Protein AF-A0AAD5GM82-F1 (afdb_monomer_lite)

Radius of gyration: 15.35 Å; chains: 1; bounding box: 34×38×32 Å

Structure (mmCIF, N/CA/C/O backbone):
data_AF-A0AAD5GM82-F1
#
_entry.id   AF-A0AAD5GM82-F1
#
loop_
_atom_site.group_PDB
_atom_site.id
_atom_site.type_symbol
_atom_site.label_atom_id
_atom_site.label_alt_id
_atom_site.label_comp_id
_atom_site.label_asym_id
_atom_site.label_entity_id
_atom_site.label_seq_id
_atom_site.pdbx_PDB_ins_code
_atom_site.Cartn_x
_atom_site.Cartn_y
_atom_site.Cartn_z
_atom_site.occupancy
_atom_site.B_iso_or_equiv
_atom_site.auth_seq_id
_atom_site.auth_comp_id
_atom_site.auth_asym_id
_atom_site.auth_atom_id
_atom_site.pdbx_PDB_model_num
ATOM 1 N N . MET A 1 1 ? 8.016 5.521 -7.523 1.00 36.12 1 MET A N 1
ATOM 2 C CA . MET A 1 1 ? 8.454 4.624 -6.425 1.00 36.12 1 MET A CA 1
ATOM 3 C C . MET A 1 1 ? 7.971 5.238 -5.125 1.00 36.12 1 MET A C 1
ATOM 5 O O . MET A 1 1 ? 8.110 6.443 -4.985 1.00 36.12 1 MET A O 1
ATOM 9 N N . LEU A 1 2 ? 7.331 4.445 -4.261 1.00 34.16 2 LEU A N 1
ATOM 10 C CA . LEU A 1 2 ? 6.468 4.899 -3.160 1.00 34.16 2 LEU A CA 1
ATOM 11 C C . LEU A 1 2 ? 7.257 5.599 -2.038 1.00 34.16 2 LEU A C 1
ATOM 13 O O . LEU A 1 2 ? 7.536 5.013 -0.996 1.00 34.16 2 LEU A O 1
ATOM 17 N N . GLN A 1 3 ? 7.618 6.859 -2.259 1.00 31.59 3 GLN A N 1
ATOM 18 C CA . GLN A 1 3 ? 7.846 7.826 -1.196 1.00 31.59 3 GLN A CA 1
ATOM 19 C C . GLN A 1 3 ? 6.570 8.661 -1.104 1.00 31.59 3 GLN A C 1
ATOM 21 O O . GLN A 1 3 ? 6.321 9.522 -1.939 1.00 31.59 3 GLN A O 1
ATOM 26 N N . PHE A 1 4 ? 5.729 8.359 -0.119 1.00 32.75 4 PHE A N 1
ATOM 27 C CA . PHE A 1 4 ? 4.564 9.176 0.196 1.00 32.75 4 PHE A CA 1
ATOM 28 C C . PHE A 1 4 ? 5.024 10.325 1.091 1.00 32.75 4 PHE A C 1
ATOM 30 O O . PHE A 1 4 ? 5.093 10.172 2.310 1.00 32.75 4 PHE A O 1
ATOM 37 N N . HIS A 1 5 ? 5.404 11.451 0.488 1.00 28.58 5 HIS A N 1
ATOM 38 C CA . HIS A 1 5 ? 5.502 12.706 1.226 1.00 28.58 5 HIS A CA 1
ATOM 39 C C . HIS A 1 5 ? 4.075 13.232 1.439 1.00 28.58 5 HIS A C 1
ATOM 41 O O . HIS A 1 5 ? 3.342 13.478 0.491 1.00 28.58 5 HIS A O 1
ATOM 47 N N . GLU A 1 6 ? 3.680 13.306 2.709 1.00 30.52 6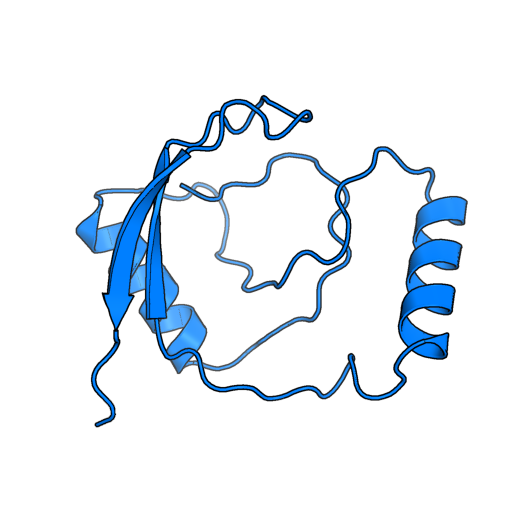 GLU A N 1
ATOM 48 C CA . GLU A 1 6 ? 2.511 14.036 3.219 1.00 30.52 6 GLU A CA 1
ATOM 49 C C . GLU A 1 6 ? 1.139 13.706 2.610 1.00 30.52 6 GLU A C 1
ATOM 51 O O . GLU A 1 6 ? 0.359 14.576 2.229 1.00 30.52 6 GLU A O 1
ATOM 56 N N . ILE A 1 7 ? 0.779 12.424 2.660 1.00 34.59 7 ILE A N 1
ATOM 57 C CA . ILE A 1 7 ? -0.625 12.025 2.789 1.00 34.59 7 ILE A CA 1
ATOM 58 C C . ILE A 1 7 ? -0.757 11.319 4.134 1.00 34.59 7 ILE A C 1
ATOM 60 O O . ILE A 1 7 ? 0.053 10.445 4.461 1.00 34.59 7 ILE A O 1
ATOM 64 N N . TYR A 1 8 ? -1.727 11.723 4.953 1.00 38.41 8 TYR A N 1
ATOM 65 C CA . TYR A 1 8 ? -1.922 11.148 6.281 1.00 38.41 8 TYR A CA 1
ATOM 66 C C . TYR A 1 8 ? -2.386 9.695 6.154 1.00 38.41 8 TYR A C 1
ATOM 68 O O . TYR A 1 8 ? -3.556 9.398 5.939 1.00 38.41 8 TYR A O 1
ATOM 76 N N . ASN A 1 9 ? -1.414 8.791 6.230 1.00 41.81 9 ASN A N 1
ATOM 77 C CA . ASN A 1 9 ? -1.582 7.368 6.005 1.00 41.81 9 ASN A CA 1
ATOM 78 C C . ASN A 1 9 ? -2.140 6.688 7.255 1.00 41.81 9 ASN A C 1
ATOM 80 O O . ASN A 1 9 ? -1.473 6.621 8.288 1.00 41.81 9 ASN A O 1
ATOM 84 N N . PHE A 1 10 ? -3.334 6.107 7.138 1.00 43.16 10 PHE A N 1
ATOM 85 C CA . PHE A 1 10 ? -3.782 5.089 8.081 1.00 43.16 10 PHE A CA 1
ATOM 86 C C . PHE A 1 10 ? -3.079 3.769 7.728 1.00 43.16 10 PHE A C 1
ATOM 88 O O . PHE A 1 10 ? -3.306 3.225 6.647 1.00 43.16 10 PHE A O 1
ATOM 95 N N . SER A 1 11 ? -2.167 3.316 8.593 1.00 50.06 11 SER A N 1
ATOM 96 C CA . SER A 1 11 ? -1.200 2.250 8.308 1.00 50.06 11 SER A CA 1
ATOM 97 C C . SER A 1 11 ? -1.207 1.169 9.389 1.00 50.06 11 SER A C 1
ATOM 99 O O . SER A 1 11 ? -0.999 1.468 10.566 1.00 50.06 11 SER A O 1
ATOM 101 N N . CYS A 1 12 ? -1.318 -0.098 8.982 1.00 50.22 12 CYS A N 1
ATOM 102 C CA . CYS A 1 12 ? -0.900 -1.230 9.811 1.00 50.22 12 CYS A CA 1
ATOM 103 C C . CYS A 1 12 ? 0.615 -1.447 9.664 1.00 50.22 12 CYS A C 1
ATOM 105 O O . CYS A 1 12 ? 1.109 -1.659 8.556 1.00 50.22 12 CYS A O 1
ATOM 107 N N . TYR A 1 13 ? 1.355 -1.391 10.774 1.00 53.59 13 TYR A N 1
ATOM 108 C CA . TYR A 1 13 ? 2.806 -1.601 10.788 1.00 53.59 13 TYR A CA 1
ATOM 109 C C . TYR A 1 13 ? 3.150 -3.085 10.616 1.00 53.59 13 TYR A C 1
ATOM 111 O O . TYR A 1 13 ? 2.748 -3.913 11.433 1.00 53.59 13 TYR A O 1
ATOM 119 N N . ILE A 1 14 ? 3.942 -3.421 9.592 1.00 58.50 14 ILE A N 1
ATOM 120 C CA . ILE A 1 14 ? 4.412 -4.794 9.346 1.00 58.50 14 ILE A CA 1
ATOM 121 C C . ILE A 1 14 ? 5.923 -4.860 9.602 1.00 58.50 14 ILE A C 1
ATOM 123 O O . ILE A 1 14 ? 6.718 -4.553 8.726 1.00 58.50 14 ILE A O 1
ATOM 127 N N . SER A 1 15 ? 6.357 -5.273 10.794 1.00 58.94 15 SER A N 1
ATOM 128 C CA . SER A 1 15 ? 7.783 -5.281 11.182 1.00 58.94 15 SER A CA 1
ATOM 129 C C . SER A 1 15 ? 8.545 -6.576 10.848 1.00 58.94 15 SER A C 1
ATOM 131 O O . SER A 1 15 ? 9.540 -6.901 11.496 1.00 58.94 15 SER A O 1
ATOM 133 N N . GLN A 1 16 ? 8.109 -7.353 9.850 1.00 73.31 16 GLN A N 1
ATOM 134 C CA . GLN A 1 16 ? 8.790 -8.606 9.508 1.00 73.31 16 GLN A CA 1
ATOM 135 C C . GLN A 1 16 ? 10.056 -8.371 8.675 1.00 73.31 16 GLN A C 1
ATOM 137 O O . GLN A 1 16 ? 10.039 -7.648 7.680 1.00 73.31 16 GLN A O 1
ATOM 142 N N . PHE A 1 17 ? 11.140 -9.054 9.053 1.00 85.06 17 PHE A N 1
ATOM 143 C CA . PHE A 1 17 ? 12.450 -8.995 8.395 1.00 85.06 17 PHE A CA 1
ATOM 144 C C . PHE A 1 17 ? 12.367 -9.174 6.869 1.00 85.06 17 PHE A C 1
ATOM 146 O O . PHE A 1 17 ? 12.911 -8.365 6.125 1.00 85.06 17 PHE A O 1
ATOM 153 N N . GLN A 1 18 ? 11.580 -10.149 6.404 1.00 86.88 18 GLN A N 1
ATOM 154 C CA . GLN A 1 18 ? 11.375 -10.425 4.976 1.00 86.88 18 GLN A CA 1
ATOM 155 C C . GLN A 1 18 ? 10.780 -9.235 4.203 1.00 86.88 18 GLN A C 1
ATOM 157 O O . GLN A 1 18 ? 11.123 -9.012 3.042 1.00 86.88 18 GLN A O 1
ATOM 162 N N . VAL A 1 19 ? 9.905 -8.443 4.833 1.00 87.44 19 VAL A N 1
ATOM 163 C CA . VAL A 1 19 ? 9.291 -7.262 4.203 1.00 87.44 19 VAL A CA 1
ATOM 164 C C . VAL A 1 19 ? 10.322 -6.147 4.053 1.00 87.44 19 VAL A C 1
ATOM 166 O O . VAL A 1 19 ? 10.402 -5.514 3.001 1.00 87.44 19 VAL A O 1
ATOM 169 N N . MET A 1 20 ? 11.156 -5.948 5.076 1.00 88.12 20 MET A N 1
ATOM 170 C CA . MET A 1 20 ? 12.252 -4.978 5.038 1.00 88.12 20 MET A CA 1
ATOM 171 C C . MET A 1 20 ? 13.287 -5.340 3.967 1.00 88.12 20 MET A C 1
ATOM 173 O O . MET A 1 20 ? 13.686 -4.477 3.185 1.00 88.12 20 MET A O 1
ATOM 177 N N . GLU A 1 21 ? 13.681 -6.615 3.888 1.00 89.88 21 GLU A N 1
ATOM 178 C CA . GLU A 1 21 ? 14.599 -7.107 2.856 1.00 89.88 21 GLU A CA 1
ATOM 179 C C . GLU A 1 21 ? 14.018 -6.963 1.450 1.00 89.88 21 GLU A C 1
ATOM 181 O O . GLU A 1 21 ? 14.716 -6.504 0.549 1.00 89.88 21 GLU A O 1
ATOM 186 N N . THR A 1 22 ? 12.735 -7.290 1.260 1.00 88.94 22 THR A N 1
ATOM 187 C CA . THR A 1 22 ? 12.063 -7.130 -0.038 1.00 88.94 22 THR A CA 1
ATOM 188 C C . THR A 1 22 ? 12.051 -5.662 -0.469 1.00 88.94 22 THR A C 1
ATOM 190 O O . THR A 1 22 ? 12.381 -5.356 -1.614 1.00 88.94 22 THR A O 1
ATOM 193 N N . GLY A 1 23 ? 11.744 -4.738 0.450 1.00 89.31 23 GLY A N 1
ATOM 194 C CA . GLY A 1 23 ? 11.802 -3.298 0.186 1.00 89.31 23 GLY A CA 1
ATOM 195 C C . GLY A 1 23 ? 13.200 -2.838 -0.238 1.00 89.31 23 GLY A C 1
ATOM 196 O O . GLY A 1 23 ? 13.349 -2.181 -1.270 1.00 89.31 23 GLY A O 1
ATOM 197 N N . ALA A 1 24 ? 14.233 -3.247 0.505 1.00 89.56 24 ALA A N 1
ATOM 198 C CA . ALA A 1 24 ? 15.626 -2.937 0.181 1.00 89.56 24 ALA A CA 1
ATOM 199 C C . ALA A 1 24 ? 16.063 -3.539 -1.167 1.00 89.56 24 ALA A C 1
ATOM 201 O O . ALA A 1 24 ? 16.722 -2.863 -1.961 1.00 89.56 24 ALA A O 1
ATOM 202 N N . HIS A 1 25 ? 15.658 -4.779 -1.453 1.00 90.88 25 HIS A N 1
ATOM 203 C CA . HIS A 1 25 ? 15.925 -5.454 -2.719 1.00 90.88 25 HIS A CA 1
ATOM 204 C C . HIS A 1 25 ? 15.310 -4.691 -3.898 1.00 90.88 25 HIS A C 1
ATOM 206 O O . HIS A 1 25 ? 16.002 -4.403 -4.875 1.00 90.88 25 HIS A O 1
ATOM 212 N N . CYS A 1 26 ? 14.037 -4.293 -3.791 1.00 91.44 26 CYS A N 1
ATOM 213 C CA . CYS A 1 26 ? 13.375 -3.488 -4.812 1.00 91.44 26 CYS A CA 1
ATOM 214 C C . CYS A 1 26 ? 14.069 -2.132 -5.008 1.00 91.44 26 CYS A C 1
ATOM 216 O O . CYS A 1 26 ? 14.325 -1.740 -6.145 1.00 91.44 26 CYS A O 1
ATOM 218 N N . TRP A 1 27 ? 14.420 -1.422 -3.933 1.00 91.50 27 TRP A N 1
ATOM 219 C CA . TRP A 1 27 ? 15.132 -0.143 -4.041 1.00 91.50 2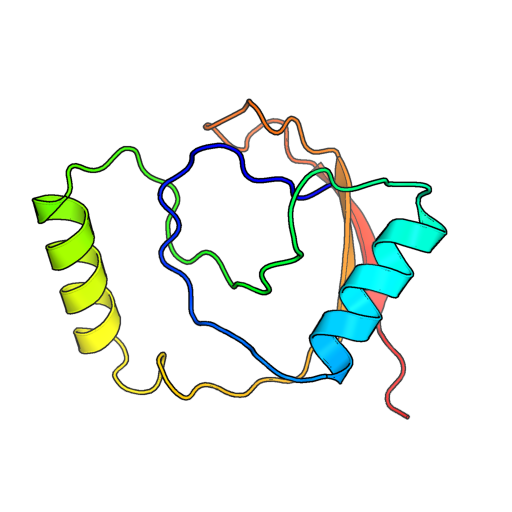7 TRP A CA 1
ATOM 220 C C . TRP A 1 27 ? 16.465 -0.284 -4.772 1.00 91.50 27 TRP A C 1
ATOM 222 O O . TRP A 1 27 ? 16.726 0.471 -5.708 1.00 91.50 27 TRP A O 1
ATOM 232 N N . ALA A 1 28 ? 17.270 -1.282 -4.402 1.00 92.38 28 ALA A N 1
ATOM 233 C CA . ALA A 1 28 ? 18.546 -1.549 -5.051 1.00 92.38 28 ALA A CA 1
ATOM 234 C C . ALA A 1 28 ? 18.373 -1.894 -6.539 1.00 92.38 28 ALA A C 1
ATOM 236 O O . ALA A 1 28 ? 19.083 -1.342 -7.379 1.00 92.38 28 ALA A O 1
ATOM 237 N N . HIS A 1 29 ? 17.403 -2.752 -6.875 1.00 93.00 29 HIS A N 1
ATOM 238 C CA . HIS A 1 29 ? 17.159 -3.190 -8.252 1.00 93.00 29 HIS A CA 1
ATOM 239 C C . HIS A 1 29 ? 16.779 -2.033 -9.184 1.00 93.00 29 HIS A C 1
ATOM 241 O O . HIS A 1 29 ? 17.230 -1.968 -10.324 1.00 93.00 29 HIS A O 1
ATOM 247 N N . PHE A 1 30 ? 15.984 -1.087 -8.685 1.00 90.94 30 PHE A N 1
ATOM 248 C CA . PHE A 1 30 ? 15.565 0.098 -9.434 1.00 90.94 30 PHE A CA 1
ATOM 249 C C . PHE A 1 30 ? 16.502 1.306 -9.240 1.00 90.94 30 PHE A C 1
ATOM 251 O O . PHE A 1 30 ? 16.174 2.409 -9.675 1.00 90.94 30 PHE A O 1
ATOM 258 N N . GLY A 1 31 ? 17.658 1.125 -8.588 1.00 92.31 31 GLY A N 1
ATOM 259 C CA . GLY A 1 31 ? 18.660 2.178 -8.388 1.00 92.31 31 GLY A CA 1
ATOM 260 C C . GLY A 1 31 ? 18.193 3.340 -7.503 1.00 92.31 31 GLY A C 1
ATOM 261 O O . GLY A 1 31 ? 18.747 4.438 -7.574 1.00 92.31 31 GLY A O 1
ATOM 262 N N . TYR A 1 32 ? 17.171 3.122 -6.681 1.00 88.19 32 TYR A N 1
ATOM 263 C CA . TYR A 1 32 ? 16.585 4.155 -5.845 1.00 88.19 32 TYR A CA 1
ATOM 264 C C . TYR A 1 32 ? 17.315 4.304 -4.515 1.00 88.19 32 TYR A C 1
ATOM 266 O O . TYR A 1 32 ? 17.652 3.327 -3.846 1.00 88.19 32 TYR A O 1
ATOM 274 N N . LYS A 1 33 ? 17.521 5.559 -4.116 1.00 88.38 33 LYS A N 1
ATOM 275 C CA . LYS A 1 33 ? 18.149 5.931 -2.850 1.00 88.38 33 LYS A CA 1
ATOM 276 C C . LYS A 1 33 ? 17.140 6.710 -2.021 1.00 88.38 33 LYS A C 1
ATOM 278 O O . LYS A 1 33 ? 16.830 7.852 -2.348 1.00 88.38 33 LYS A O 1
ATOM 283 N N . SER A 1 34 ? 16.633 6.087 -0.962 1.00 83.31 34 SER A N 1
ATOM 284 C CA . SER A 1 34 ? 15.737 6.766 -0.029 1.00 83.31 34 SER A CA 1
ATOM 285 C C . SER A 1 34 ? 16.510 7.747 0.852 1.00 83.31 34 SER A C 1
ATOM 287 O O . SER A 1 34 ? 17.609 7.447 1.317 1.00 83.31 34 SER A O 1
ATOM 289 N N . SER A 1 35 ? 15.908 8.905 1.113 1.00 87.25 35 SER A N 1
ATOM 290 C CA . SER A 1 35 ? 16.358 9.879 2.116 1.00 87.25 35 SER A CA 1
ATOM 291 C C . SER A 1 35 ? 15.844 9.566 3.527 1.00 87.25 35 SER A C 1
ATOM 293 O O . SER A 1 35 ? 16.334 10.138 4.497 1.00 87.25 35 SER A O 1
ATOM 295 N N . SER A 1 36 ? 14.871 8.660 3.650 1.00 85.44 36 SER A N 1
ATOM 296 C CA . SER A 1 36 ? 14.232 8.272 4.909 1.00 85.44 36 SER A CA 1
ATOM 297 C C . SER A 1 36 ? 14.250 6.751 5.118 1.00 85.44 36 SER A C 1
ATOM 299 O O . SER A 1 36 ? 14.308 5.989 4.144 1.00 85.44 36 SER A O 1
ATOM 301 N N . PRO A 1 37 ? 14.202 6.270 6.376 1.00 84.56 37 PRO A N 1
ATOM 302 C CA . PRO A 1 37 ? 14.063 4.846 6.657 1.00 84.56 37 PRO A CA 1
ATOM 303 C C . PRO A 1 37 ? 12.816 4.256 5.991 1.00 84.56 37 PRO A C 1
ATOM 305 O O . PRO A 1 37 ? 11.763 4.894 5.946 1.00 84.56 37 PRO A O 1
ATOM 308 N N . TYR A 1 38 ? 12.924 3.022 5.497 1.00 82.19 38 TYR A N 1
ATOM 309 C CA . TYR A 1 38 ? 11.767 2.307 4.969 1.00 82.19 38 TYR A CA 1
ATOM 310 C C . TYR A 1 38 ? 10.765 2.035 6.095 1.00 82.19 38 TYR A C 1
ATOM 312 O O . TYR A 1 38 ? 11.121 1.459 7.121 1.00 82.19 38 TYR A O 1
ATOM 320 N N . MET A 1 39 ? 9.512 2.434 5.888 1.00 84.75 39 MET A N 1
ATOM 321 C CA . MET A 1 39 ? 8.408 2.141 6.794 1.00 84.75 39 MET A CA 1
ATOM 322 C C . MET A 1 39 ? 7.396 1.273 6.043 1.00 84.75 39 MET A C 1
ATOM 324 O O . MET A 1 39 ? 6.624 1.812 5.250 1.00 84.75 39 MET A O 1
ATOM 328 N N . PRO A 1 40 ? 7.396 -0.053 6.232 1.00 84.69 40 PRO A N 1
ATOM 329 C CA . PRO A 1 40 ? 6.428 -0.927 5.583 1.00 84.69 40 PRO A CA 1
ATOM 330 C C . PRO A 1 40 ? 5.026 -0.664 6.136 1.00 84.69 40 PRO A C 1
ATOM 332 O O . PRO A 1 40 ? 4.772 -0.815 7.334 1.00 84.69 40 PRO A O 1
ATOM 335 N N . HIS A 1 41 ? 4.122 -0.271 5.243 1.00 85.31 41 HIS A N 1
ATOM 336 C CA . HIS A 1 41 ? 2.735 0.022 5.563 1.00 85.31 41 HIS A CA 1
ATOM 337 C C . HIS A 1 41 ? 1.796 -0.388 4.433 1.00 85.31 41 HIS A C 1
ATOM 339 O O . HIS A 1 41 ? 2.178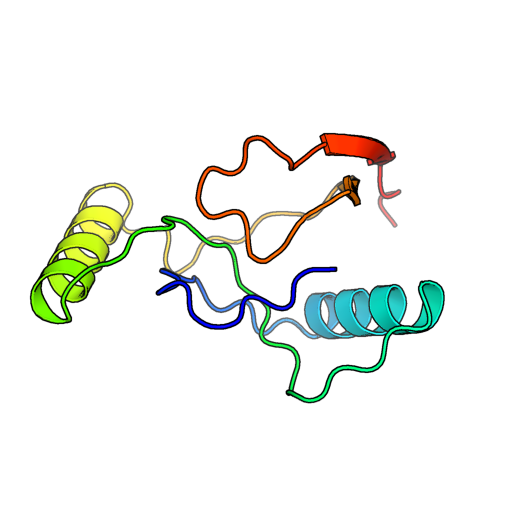 -0.414 3.263 1.00 85.31 41 HIS A O 1
ATOM 345 N N . LEU A 1 42 ? 0.548 -0.662 4.805 1.00 85.06 42 LEU A N 1
ATOM 346 C CA . LEU A 1 42 ? -0.575 -0.756 3.881 1.00 85.06 42 LEU A CA 1
ATOM 347 C C . LEU A 1 42 ? -1.477 0.457 4.116 1.00 85.06 42 LEU A C 1
ATOM 349 O O . LEU A 1 42 ? -2.106 0.556 5.169 1.00 85.06 42 LEU A O 1
ATOM 353 N N . SER A 1 43 ? -1.509 1.382 3.158 1.00 86.62 43 SER A N 1
ATOM 354 C CA . SER A 1 43 ? -2.393 2.548 3.209 1.00 86.62 43 SER A CA 1
ATOM 355 C C . SER A 1 43 ? -3.850 2.111 3.083 1.00 86.62 43 SER A C 1
ATOM 357 O O . SER A 1 43 ? -4.212 1.414 2.137 1.00 86.62 43 SER A O 1
ATOM 359 N N . ILE A 1 44 ? -4.691 2.542 4.021 1.00 87.00 44 ILE A N 1
ATOM 360 C CA . ILE A 1 44 ? -6.135 2.253 4.008 1.00 87.00 44 ILE A CA 1
ATOM 361 C C . ILE A 1 44 ? -6.936 3.418 3.410 1.00 87.00 44 ILE A C 1
ATOM 363 O O . ILE A 1 44 ? -7.941 3.197 2.737 1.00 87.00 44 ILE A O 1
ATOM 367 N N . LEU A 1 45 ? -6.495 4.659 3.637 1.00 87.00 45 LEU A N 1
ATOM 368 C CA . LEU A 1 45 ? -7.169 5.866 3.162 1.00 87.00 45 LEU A CA 1
ATOM 369 C C . LEU A 1 45 ? -6.153 6.964 2.827 1.00 87.00 45 LEU A C 1
ATOM 371 O O . LEU A 1 45 ? -5.248 7.226 3.618 1.00 87.00 45 LEU A O 1
ATOM 375 N N . TYR A 1 46 ? -6.356 7.625 1.685 1.00 87.31 46 TYR A N 1
ATOM 376 C CA . TYR A 1 46 ? -5.705 8.882 1.321 1.00 87.31 46 TYR A CA 1
ATOM 377 C C . TYR A 1 46 ? -6.727 10.011 1.408 1.00 87.31 46 TYR A C 1
ATOM 379 O O . TYR A 1 46 ? -7.674 10.056 0.623 1.00 87.31 46 TYR A O 1
ATOM 387 N N . ALA A 1 47 ? -6.557 10.897 2.384 1.00 87.00 47 ALA A N 1
ATOM 388 C CA . ALA A 1 47 ? -7.406 12.063 2.563 1.00 87.00 47 ALA A CA 1
ATOM 389 C C . ALA A 1 47 ? -6.664 13.143 3.359 1.00 87.00 47 ALA A C 1
ATOM 391 O O . ALA A 1 47 ? -5.877 12.840 4.260 1.00 87.00 47 ALA A O 1
ATOM 392 N N . ASP A 1 48 ? -6.950 14.402 3.038 1.00 89.81 48 ASP A N 1
ATOM 393 C CA . ASP A 1 48 ? -6.522 15.545 3.836 1.00 89.81 48 ASP A CA 1
ATOM 394 C C . ASP A 1 48 ? -7.516 15.685 5.003 1.00 89.81 48 ASP A C 1
ATOM 396 O O . ASP A 1 48 ? -8.623 16.188 4.829 1.00 89.81 48 ASP A O 1
ATOM 400 N N . LEU A 1 49 ? -7.145 15.149 6.168 1.00 89.19 49 LEU A N 1
ATOM 401 C CA . LEU A 1 49 ? -7.985 15.084 7.369 1.00 89.19 49 LEU A CA 1
ATOM 402 C C . LEU A 1 49 ? -7.373 15.905 8.508 1.00 89.19 49 LEU A C 1
ATOM 404 O O . LEU A 1 49 ? -6.145 15.946 8.648 1.00 89.19 49 LEU A O 1
ATOM 408 N N . THR A 1 50 ? -8.211 16.483 9.371 1.00 93.44 50 THR A N 1
ATOM 409 C CA . THR A 1 50 ? -7.748 17.017 10.666 1.00 93.44 50 THR A CA 1
ATOM 410 C C . THR A 1 50 ? -7.312 15.886 11.607 1.00 93.44 50 THR A C 1
ATOM 412 O O . THR A 1 50 ? -7.616 14.714 11.371 1.00 93.44 50 THR A O 1
ATOM 415 N N . GLU A 1 51 ? -6.603 16.197 12.696 1.00 91.12 51 GLU A N 1
ATOM 416 C CA . GLU A 1 51 ? -6.211 15.180 13.689 1.00 91.12 51 GLU A CA 1
ATOM 417 C C . GLU A 1 51 ? -7.429 14.473 14.303 1.00 91.12 51 GLU A C 1
ATOM 419 O O . GLU A 1 51 ? -7.441 13.250 14.457 1.00 91.12 51 GLU A O 1
ATOM 424 N N . GLU A 1 52 ? -8.507 15.213 14.570 1.00 95.00 52 GLU A N 1
ATOM 425 C CA . GLU A 1 52 ? -9.752 14.647 15.091 1.00 95.00 52 GLU A CA 1
ATOM 426 C C . GLU A 1 52 ? -10.417 13.717 14.069 1.00 95.00 52 GLU A C 1
ATOM 428 O O . GLU A 1 52 ? -10.990 12.688 14.428 1.00 95.00 52 GLU A O 1
ATOM 433 N N . GLU A 1 53 ? -10.355 14.062 12.783 1.00 93.50 53 GLU A N 1
ATOM 434 C CA . GLU A 1 53 ? -10.872 13.222 11.704 1.00 93.50 53 GLU A CA 1
ATOM 435 C C . GLU A 1 53 ? -10.046 11.952 11.510 1.00 93.50 53 GLU A C 1
ATOM 437 O O . GLU A 1 53 ? -10.628 10.890 11.284 1.00 93.50 53 GLU A O 1
ATOM 442 N N . LYS A 1 54 ? -8.718 12.023 11.664 1.00 88.69 54 LYS A N 1
ATOM 443 C CA . LYS A 1 54 ? -7.838 10.843 11.637 1.00 88.69 54 LYS A CA 1
ATOM 444 C C . LYS A 1 54 ? -8.171 9.881 12.764 1.00 88.69 54 LYS A C 1
ATOM 446 O O . LYS A 1 54 ? -8.313 8.685 12.511 1.00 88.69 5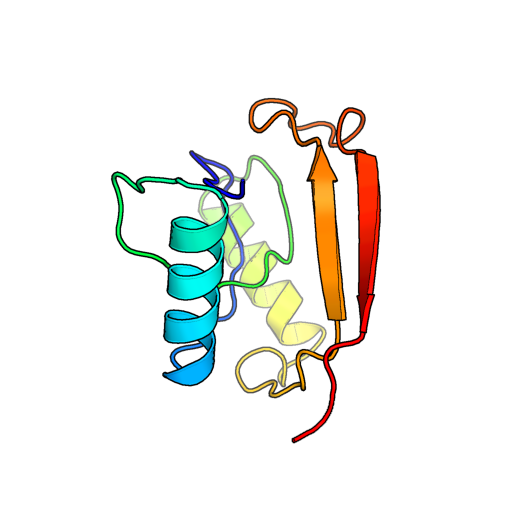4 LYS A O 1
ATOM 451 N N . GLN A 1 55 ? -8.358 10.398 13.977 1.00 90.69 55 GLN A N 1
ATOM 452 C CA . GLN A 1 55 ? -8.739 9.583 15.127 1.00 90.69 55 GLN A CA 1
ATOM 453 C C . GLN A 1 55 ? -10.086 8.884 14.886 1.00 90.69 55 GLN A C 1
ATOM 455 O O . GLN A 1 55 ? -10.199 7.669 15.053 1.00 90.69 55 GLN A O 1
ATOM 460 N N . ARG A 1 56 ? -11.089 9.614 14.378 1.00 93.94 56 ARG A N 1
ATOM 461 C CA . ARG A 1 56 ? -12.390 9.024 14.015 1.00 93.94 56 ARG A CA 1
ATOM 462 C C . ARG A 1 56 ? -12.282 7.991 12.893 1.00 93.94 56 ARG A C 1
ATOM 464 O O . ARG A 1 56 ? -12.960 6.965 12.940 1.00 93.94 56 ARG A O 1
ATOM 471 N N . ALA A 1 57 ? -11.451 8.237 11.881 1.00 91.06 57 ALA A N 1
ATOM 472 C CA . ALA A 1 57 ? -11.219 7.288 10.794 1.00 91.06 57 ALA A CA 1
ATOM 473 C C . ALA A 1 57 ? -10.566 5.996 11.312 1.00 91.06 57 ALA A C 1
ATOM 475 O O . ALA A 1 57 ? -10.994 4.904 10.939 1.00 91.06 57 ALA A O 1
ATOM 476 N N . GLN A 1 58 ? -9.599 6.116 12.227 1.00 88.62 58 GLN A N 1
ATOM 477 C CA . GLN A 1 58 ? -8.965 4.982 12.897 1.00 88.62 58 GLN A CA 1
ATOM 478 C C . GLN A 1 58 ? -9.964 4.161 13.715 1.00 88.62 58 GLN A C 1
ATOM 480 O O . GLN A 1 58 ? -9.995 2.935 13.608 1.00 88.62 58 GLN A O 1
ATOM 485 N N . GLU A 1 59 ? -10.781 4.818 14.537 1.00 91.62 59 GLU A N 1
ATOM 486 C CA . GLU A 1 59 ? -11.813 4.159 15.343 1.00 91.62 59 GLU A CA 1
ATOM 487 C C . GLU A 1 59 ? -12.816 3.418 14.462 1.00 91.62 59 GLU A C 1
ATOM 489 O O . GLU A 1 59 ? -13.128 2.256 14.720 1.00 91.62 59 GLU A O 1
ATOM 494 N N . LYS A 1 60 ? -13.252 4.052 13.370 1.00 93.19 60 LYS A N 1
ATOM 495 C CA . LYS A 1 60 ? -14.178 3.444 12.417 1.00 93.19 60 LYS A CA 1
ATOM 496 C C . LYS A 1 60 ? -13.565 2.245 11.697 1.00 93.19 60 LYS A C 1
ATOM 498 O O . LYS A 1 60 ? -14.246 1.238 11.548 1.00 93.19 60 LYS A O 1
ATOM 503 N N . ALA A 1 61 ? -12.299 2.319 11.283 1.00 89.50 61 ALA A N 1
ATOM 504 C CA . ALA A 1 61 ? -11.608 1.188 10.666 1.00 89.50 61 ALA A CA 1
ATOM 505 C C . ALA A 1 61 ? -11.519 -0.010 11.626 1.00 89.50 61 ALA A C 1
ATOM 507 O O . ALA A 1 61 ? -11.830 -1.130 11.234 1.00 89.50 61 ALA A O 1
ATOM 508 N N . ASN A 1 62 ? -11.189 0.240 12.897 1.00 87.81 62 ASN A N 1
ATOM 509 C CA . ASN A 1 62 ? -11.139 -0.803 13.925 1.00 87.81 62 ASN A CA 1
ATOM 510 C C . ASN A 1 62 ? -12.519 -1.411 14.217 1.00 87.81 62 ASN A C 1
ATOM 512 O O . ASN A 1 62 ? -12.606 -2.602 14.475 1.00 87.81 62 ASN A O 1
ATOM 516 N N . ALA A 1 63 ? -13.585 -0.607 14.195 1.00 93.56 63 ALA A N 1
ATOM 517 C CA . ALA A 1 63 ? -14.947 -1.091 14.415 1.00 93.56 63 ALA A CA 1
ATOM 518 C C . ALA A 1 63 ? -15.496 -1.895 13.222 1.00 93.56 63 ALA A C 1
ATOM 520 O O . ALA A 1 63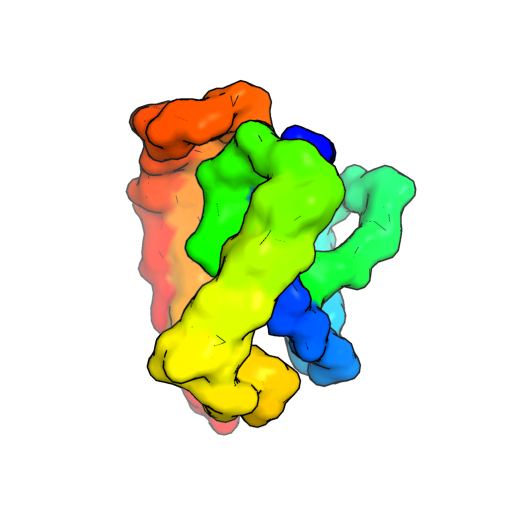 ? -16.368 -2.740 13.402 1.00 93.56 63 ALA A O 1
ATOM 521 N N . LEU A 1 64 ? -15.012 -1.620 12.005 1.00 93.88 64 LEU A N 1
ATOM 522 C CA . LEU A 1 64 ? -15.357 -2.391 10.808 1.00 93.88 64 LEU A CA 1
ATOM 523 C C . LEU A 1 64 ? -14.664 -3.756 10.792 1.00 93.88 64 LEU A C 1
ATOM 525 O O . LEU A 1 64 ? -15.274 -4.737 10.376 1.00 93.88 64 LEU A O 1
ATOM 529 N N . ASP A 1 65 ? -13.408 -3.811 11.236 1.00 88.94 65 ASP A N 1
ATOM 530 C CA . ASP A 1 65 ? -12.650 -5.049 11.373 1.00 88.94 65 ASP A CA 1
ATOM 531 C C . ASP A 1 65 ? -11.637 -4.932 12.519 1.00 88.94 65 ASP A C 1
ATOM 533 O O . ASP A 1 65 ? -10.570 -4.327 12.391 1.00 88.94 65 ASP A O 1
ATOM 537 N N . GLU A 1 66 ? -11.956 -5.553 13.653 1.00 87.31 66 GLU A N 1
ATOM 538 C CA . GLU A 1 66 ? -11.084 -5.545 14.830 1.00 87.31 66 GLU A CA 1
ATOM 539 C C . GLU A 1 66 ? -9.771 -6.310 14.587 1.00 87.31 66 GLU A C 1
ATOM 541 O O . GLU A 1 66 ? -8.756 -6.038 15.237 1.00 87.31 66 GLU A O 1
ATOM 546 N N . SER A 1 67 ? -9.763 -7.240 13.623 1.00 87.56 67 SER A N 1
ATOM 547 C CA . SER A 1 67 ? -8.599 -8.058 13.276 1.00 87.56 67 SER A CA 1
ATOM 548 C C . SER A 1 67 ? -7.581 -7.320 12.407 1.00 87.56 67 SER A C 1
ATOM 550 O O . SER A 1 67 ? -6.443 -7.776 12.277 1.00 87.56 67 SER A O 1
ATOM 552 N N . ILE A 1 68 ? -7.923 -6.137 11.880 1.00 85.12 68 ILE A N 1
ATOM 553 C CA . ILE A 1 68 ? -7.051 -5.363 10.985 1.00 85.12 68 ILE A CA 1
ATOM 554 C C . ILE A 1 68 ? -5.680 -5.059 11.609 1.00 85.12 68 ILE A C 1
ATOM 556 O O . ILE A 1 68 ? -4.670 -4.995 10.909 1.00 85.12 68 ILE A O 1
ATOM 560 N N . LYS A 1 69 ? -5.618 -4.946 12.944 1.00 79.38 69 LYS A N 1
ATOM 561 C CA . LYS A 1 69 ? -4.385 -4.680 13.704 1.00 79.38 69 LYS A CA 1
ATOM 562 C C . LYS A 1 69 ? -3.436 -5.876 13.777 1.00 79.38 69 LYS A C 1
ATOM 564 O O . LYS A 1 69 ? -2.252 -5.691 14.041 1.00 79.38 69 LYS A O 1
ATOM 569 N N . SER A 1 70 ? -3.945 -7.092 13.601 1.00 82.25 70 SER A N 1
ATOM 570 C CA . SER A 1 70 ? -3.190 -8.343 13.735 1.00 82.25 70 SER A CA 1
ATOM 571 C C . SER A 1 70 ? -3.167 -9.165 12.446 1.00 82.25 70 SER A C 1
ATOM 573 O O . SER A 1 70 ? -2.680 -10.301 12.449 1.00 82.25 70 SER A O 1
ATOM 575 N N . LEU A 1 71 ? -3.658 -8.588 11.344 1.00 84.69 71 LEU A N 1
ATOM 576 C CA . LEU A 1 71 ? -3.765 -9.254 10.058 1.00 84.69 71 LEU A CA 1
ATOM 577 C C . LEU A 1 71 ? -2.390 -9.713 9.560 1.00 84.69 71 LEU A C 1
ATOM 579 O O . LEU A 1 71 ? -1.428 -8.947 9.485 1.00 84.69 71 LEU A O 1
ATOM 583 N N . LYS A 1 72 ? -2.323 -10.985 9.170 1.00 84.94 72 LYS A N 1
ATOM 584 C CA . LYS A 1 72 ? -1.183 -11.578 8.473 1.00 84.94 72 LYS A CA 1
ATOM 585 C C . LYS A 1 72 ? -1.681 -12.122 7.150 1.00 84.94 72 LYS A C 1
ATOM 587 O O . LYS A 1 72 ? -2.636 -12.892 7.121 1.00 84.94 72 LYS A O 1
ATOM 592 N N . PHE A 1 73 ? -1.027 -11.735 6.067 1.00 86.25 73 PHE A N 1
ATOM 593 C CA . PHE A 1 73 ? -1.382 -12.174 4.726 1.00 86.25 73 PHE A CA 1
ATOM 594 C C . PHE A 1 73 ? -0.116 -12.409 3.899 1.00 86.25 73 PHE A C 1
ATOM 596 O O . PHE A 1 73 ? 0.895 -11.738 4.119 1.00 86.25 73 PHE A O 1
ATOM 603 N N . PRO A 1 74 ? -0.139 -13.366 2.960 1.00 88.12 74 PRO A N 1
ATOM 604 C CA . PRO A 1 74 ? 0.986 -13.588 2.071 1.00 88.12 74 PRO A CA 1
ATOM 605 C C . PRO A 1 74 ? 1.052 -12.491 1.002 1.00 88.12 74 PRO A C 1
ATOM 607 O O . PRO A 1 74 ? 0.040 -12.128 0.401 1.00 88.12 74 PRO A O 1
ATOM 610 N N . ILE A 1 75 ? 2.260 -12.015 0.707 1.00 88.44 75 ILE A N 1
ATOM 611 C CA . ILE A 1 75 ? 2.527 -11.212 -0.490 1.00 88.44 75 ILE A CA 1
ATOM 612 C C . ILE A 1 75 ? 2.865 -12.191 -1.615 1.00 88.44 75 ILE A C 1
ATOM 614 O O . ILE A 1 75 ? 3.910 -12.831 -1.593 1.00 88.44 75 ILE A O 1
ATOM 618 N N . THR A 1 76 ? 1.963 -12.340 -2.584 1.00 92.06 76 THR A N 1
ATOM 619 C CA . THR A 1 76 ? 2.094 -13.334 -3.668 1.00 92.06 76 THR A CA 1
ATOM 620 C C . THR A 1 76 ? 2.448 -12.723 -5.016 1.00 92.06 76 THR A C 1
ATOM 622 O O . THR A 1 76 ? 2.714 -13.451 -5.969 1.00 92.06 76 THR A O 1
ATOM 625 N N . ARG A 1 77 ? 2.428 -11.393 -5.130 1.00 92.94 77 ARG A N 1
ATOM 626 C CA . ARG A 1 77 ? 2.592 -10.669 -6.393 1.00 92.94 77 ARG A CA 1
ATOM 627 C C . ARG A 1 77 ? 3.306 -9.343 -6.184 1.00 92.94 77 ARG A C 1
ATOM 629 O O . ARG A 1 77 ? 3.148 -8.715 -5.139 1.00 92.94 77 ARG A O 1
ATOM 636 N N . LEU A 1 78 ? 4.021 -8.902 -7.215 1.00 92.19 78 LEU A N 1
ATOM 637 C CA . LEU A 1 78 ? 4.543 -7.542 -7.338 1.00 92.19 78 LEU A CA 1
ATOM 638 C C . LEU A 1 78 ? 3.981 -6.894 -8.598 1.00 92.19 78 LEU A C 1
ATOM 640 O O . LEU A 1 78 ? 3.839 -7.547 -9.630 1.00 92.19 78 LEU A O 1
ATOM 644 N N . ALA A 1 79 ? 3.693 -5.599 -8.522 1.00 94.62 79 ALA A N 1
ATOM 645 C CA . ALA A 1 79 ? 3.219 -4.821 -9.653 1.00 94.62 79 ALA A CA 1
ATOM 646 C C . ALA A 1 79 ? 4.087 -3.577 -9.850 1.00 94.62 79 ALA A C 1
ATOM 648 O O . ALA A 1 79 ? 4.450 -2.893 -8.893 1.00 94.62 79 ALA A O 1
ATOM 649 N N . LEU A 1 80 ? 4.414 -3.296 -11.108 1.00 93.25 80 LEU A N 1
ATOM 650 C CA . LEU A 1 80 ? 5.131 -2.102 -11.524 1.00 93.25 80 LEU A CA 1
ATOM 651 C C . LEU A 1 80 ? 4.118 -1.042 -11.946 1.00 93.25 80 LEU A C 1
ATOM 653 O O . LEU A 1 80 ? 3.274 -1.298 -12.805 1.00 93.25 80 LEU A O 1
ATOM 657 N N . TYR A 1 81 ? 4.244 0.153 -11.378 1.00 94.19 81 TYR A N 1
ATOM 658 C CA . TYR A 1 81 ? 3.384 1.290 -11.678 1.00 94.19 81 TYR A CA 1
ATOM 659 C C . TYR A 1 81 ? 4.198 2.491 -12.153 1.00 94.19 81 TYR A C 1
ATOM 661 O O . TYR A 1 81 ? 5.290 2.753 -11.641 1.00 94.19 81 TYR A O 1
ATOM 669 N N . LYS A 1 82 ? 3.623 3.259 -13.080 1.00 93.81 82 LYS A N 1
ATOM 670 C CA . LYS A 1 82 ? 3.948 4.678 -13.236 1.00 93.81 82 LYS A CA 1
ATOM 671 C C . LYS A 1 82 ? 3.090 5.447 -12.246 1.00 93.81 82 LYS A C 1
ATOM 673 O O . LYS A 1 82 ? 1.881 5.238 -12.186 1.00 93.81 82 LYS A O 1
ATOM 678 N N . THR A 1 83 ? 3.725 6.300 -11.460 1.00 91.44 83 THR A N 1
ATOM 679 C CA . THR A 1 83 ? 3.063 7.069 -10.407 1.00 91.44 83 THR A CA 1
ATOM 680 C C . THR A 1 83 ? 3.598 8.487 -10.447 1.00 91.44 83 THR A C 1
ATOM 682 O O . THR A 1 83 ? 4.807 8.667 -10.273 1.00 91.44 83 THR A O 1
ATOM 685 N N . ASP A 1 84 ? 2.721 9.467 -10.632 1.00 91.50 84 ASP A N 1
ATOM 686 C CA . ASP A 1 84 ? 3.004 10.827 -10.189 1.00 91.50 84 ASP A CA 1
ATOM 687 C C . ASP A 1 84 ? 2.667 10.895 -8.695 1.00 91.50 84 ASP A C 1
ATOM 689 O O . ASP A 1 84 ? 1.517 10.696 -8.298 1.00 91.50 84 ASP A O 1
ATOM 693 N N . THR A 1 85 ? 3.686 11.068 -7.854 1.00 85.56 85 THR A N 1
ATOM 694 C CA . THR A 1 85 ? 3.511 11.062 -6.395 1.00 85.56 85 THR A CA 1
ATOM 695 C C . THR A 1 85 ? 2.803 12.311 -5.883 1.00 85.56 85 THR A C 1
ATOM 697 O O . THR A 1 85 ? 2.263 12.266 -4.783 1.00 85.56 85 THR A O 1
ATOM 700 N N . GLU A 1 86 ? 2.754 13.381 -6.680 1.00 89.88 86 GLU A N 1
ATOM 701 C CA . GLU A 1 86 ? 2.052 14.622 -6.341 1.00 89.88 86 GLU A CA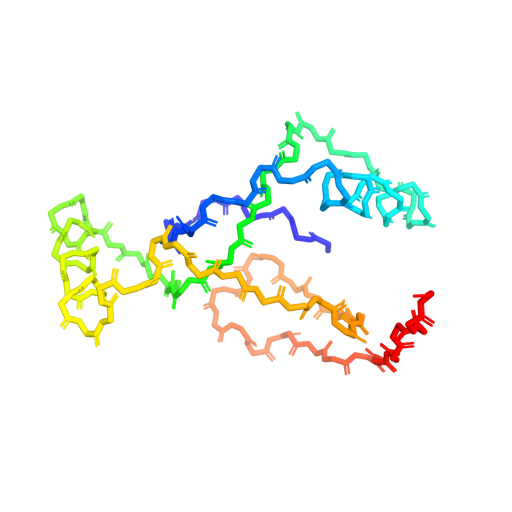 1
ATOM 702 C C . GLU A 1 86 ? 0.566 14.578 -6.745 1.00 89.88 86 GLU A C 1
ATOM 704 O O . GLU A 1 86 ? -0.248 15.375 -6.270 1.00 89.88 86 GLU A O 1
ATOM 709 N N . ASP A 1 87 ? 0.173 13.628 -7.604 1.00 89.44 87 ASP A N 1
ATOM 710 C CA . ASP A 1 87 ? -1.215 13.468 -8.038 1.00 89.44 87 ASP A CA 1
ATOM 711 C C . ASP A 1 87 ? -2.083 12.814 -6.955 1.00 89.44 87 ASP A C 1
ATOM 713 O O . ASP A 1 87 ? -2.287 11.597 -6.913 1.00 89.44 87 ASP A O 1
ATOM 717 N N . LYS A 1 88 ? -2.697 13.660 -6.125 1.00 88.00 88 LYS A N 1
ATOM 718 C CA . LYS A 1 88 ? -3.678 13.247 -5.111 1.00 88.00 88 LYS A CA 1
ATOM 719 C C . LYS A 1 88 ? -4.965 12.638 -5.690 1.00 88.00 88 LYS A C 1
ATOM 721 O O . LYS A 1 88 ? -5.736 12.041 -4.944 1.00 88.00 88 LYS A O 1
ATOM 726 N N . THR A 1 89 ? -5.239 12.784 -6.992 1.00 90.62 89 THR A N 1
ATOM 727 C CA . THR A 1 89 ? -6.449 12.222 -7.622 1.00 90.62 89 THR A CA 1
ATOM 728 C C . THR A 1 89 ? -6.295 10.757 -8.019 1.00 90.62 89 THR A C 1
ATOM 730 O O . THR A 1 89 ? -7.298 10.111 -8.331 1.00 90.62 89 THR A O 1
ATOM 733 N N . LEU A 1 90 ? -5.056 10.245 -8.018 1.00 90.31 90 LEU A N 1
ATOM 734 C CA . LEU A 1 90 ? -4.666 8.896 -8.442 1.00 90.31 90 LEU A CA 1
ATOM 735 C C . LEU A 1 90 ? -4.960 8.580 -9.921 1.00 90.31 90 LEU A C 1
ATOM 737 O O . LEU A 1 90 ? -4.823 7.435 -10.346 1.00 90.31 90 LEU A O 1
ATOM 741 N N . LYS A 1 91 ? -5.360 9.566 -10.732 1.00 92.94 91 LYS A N 1
ATOM 742 C CA . LYS A 1 91 ? -5.738 9.353 -12.140 1.00 92.94 91 LYS A CA 1
ATOM 743 C C . LYS A 1 91 ? -4.536 9.137 -13.051 1.00 92.94 91 LYS A C 1
ATOM 745 O O . LYS A 1 91 ? -4.673 8.510 -14.096 1.00 92.94 91 LYS A O 1
ATOM 750 N N . SER A 1 92 ? -3.376 9.658 -12.669 1.00 93.00 92 SER A N 1
ATOM 751 C CA . SER A 1 92 ? -2.109 9.452 -13.377 1.00 93.00 92 SER A CA 1
ATOM 752 C C . SER A 1 92 ? -1.460 8.095 -13.082 1.00 93.00 92 SER A C 1
ATOM 754 O O . SER A 1 92 ? -0.488 7.726 -13.741 1.00 93.00 92 SER A O 1
ATOM 756 N N . TRP A 1 93 ? -1.965 7.352 -12.091 1.00 93.38 93 TRP A N 1
ATOM 757 C CA . TRP A 1 93 ? -1.363 6.098 -11.660 1.00 93.38 93 TRP A CA 1
ATOM 758 C C . TRP A 1 93 ? -1.747 4.975 -12.619 1.00 93.38 93 TRP A C 1
ATOM 760 O O . TRP A 1 93 ? -2.911 4.599 -12.744 1.00 93.38 93 TRP A O 1
ATOM 770 N N . GLU A 1 94 ? -0.747 4.403 -13.280 1.00 95.88 94 GLU A N 1
ATOM 771 C CA . GLU A 1 94 ? -0.937 3.396 -14.321 1.00 95.88 94 GLU A CA 1
ATOM 772 C C . GLU A 1 94 ? -0.155 2.129 -13.970 1.00 95.88 94 GLU A C 1
ATOM 774 O O . GLU A 1 94 ? 1.064 2.171 -13.781 1.00 95.88 94 GLU A O 1
ATOM 779 N N . LYS A 1 95 ? -0.842 0.980 -13.922 1.00 95.06 95 LYS A N 1
ATOM 780 C CA . LYS A 1 95 ? -0.177 -0.322 -13.799 1.00 95.06 95 LYS A CA 1
ATOM 781 C C . LYS A 1 95 ? 0.460 -0.696 -15.135 1.00 95.06 95 LYS A C 1
ATOM 783 O O . LYS A 1 95 ? -0.239 -0.843 -16.129 1.00 95.06 95 LYS A O 1
ATOM 788 N N . VAL A 1 96 ? 1.771 -0.911 -15.132 1.00 96.31 96 VAL A N 1
ATOM 789 C CA . VAL A 1 96 ? 2.553 -1.283 -16.321 1.00 96.31 96 VAL A CA 1
ATOM 790 C C . VAL A 1 96 ? 2.701 -2.795 -16.439 1.00 96.31 96 VAL A C 1
ATOM 792 O O . VAL A 1 96 ? 2.565 -3.350 -17.524 1.00 96.31 96 VAL A O 1
ATOM 795 N N . ALA A 1 97 ? 2.998 -3.466 -15.327 1.00 95.12 97 ALA A N 1
ATOM 796 C CA . ALA A 1 97 ? 3.232 -4.906 -15.297 1.00 95.12 97 ALA A CA 1
ATOM 797 C C . ALA A 1 97 ? 2.871 -5.494 -13.929 1.00 95.12 97 ALA A C 1
ATOM 799 O O . ALA A 1 97 ? 2.827 -4.784 -12.925 1.00 95.12 97 ALA A O 1
ATOM 800 N N . GLU A 1 98 ? 2.638 -6.802 -13.888 1.00 95.38 98 GLU A N 1
ATOM 801 C CA . GLU A 1 98 ? 2.399 -7.579 -12.672 1.00 95.38 98 GLU A CA 1
ATOM 802 C C . GLU A 1 98 ? 3.079 -8.940 -12.822 1.00 95.38 98 GLU A C 1
ATOM 804 O O . GLU A 1 98 ? 3.050 -9.534 -13.900 1.00 95.38 98 GLU A O 1
ATOM 809 N N . VAL A 1 99 ? 3.700 -9.428 -11.752 1.00 93.75 99 VAL A N 1
ATOM 810 C CA . VAL A 1 99 ? 4.370 -10.728 -11.717 1.00 93.75 99 VAL A CA 1
ATOM 811 C C . VAL A 1 99 ? 3.946 -11.502 -10.476 1.00 93.75 99 VAL A C 1
ATOM 813 O O . VAL A 1 99 ? 3.829 -10.940 -9.385 1.00 93.75 99 VAL A O 1
ATOM 816 N N . ASN A 1 100 ? 3.719 -12.805 -10.650 1.00 94.69 100 ASN A N 1
ATOM 817 C CA . ASN A 1 100 ? 3.523 -13.727 -9.538 1.00 94.69 100 ASN A CA 1
ATOM 818 C C . ASN A 1 100 ? 4.873 -14.065 -8.915 1.00 94.69 100 ASN A C 1
ATOM 820 O O . ASN A 1 100 ? 5.807 -14.461 -9.612 1.00 94.69 100 ASN A O 1
ATOM 824 N N . LEU A 1 101 ? 4.956 -13.925 -7.598 1.00 88.44 101 LEU A N 1
ATOM 825 C CA . LEU A 1 101 ? 6.082 -14.413 -6.825 1.00 88.44 101 LEU A CA 1
ATOM 826 C C . LEU A 1 101 ? 5.957 -15.930 -6.714 1.00 88.44 101 LEU A C 1
ATOM 828 O O . LEU A 1 101 ? 4.890 -16.454 -6.387 1.00 88.44 101 LEU A O 1
ATOM 832 N N . GLN A 1 102 ? 7.041 -16.637 -7.016 1.00 83.00 102 GLN A N 1
ATOM 833 C CA . GLN A 1 102 ? 7.084 -18.076 -6.803 1.00 83.00 102 GLN A CA 1
ATOM 834 C C . GLN A 1 102 ? 7.049 -18.356 -5.301 1.00 83.00 102 GLN A C 1
ATOM 836 O O . GLN A 1 102 ? 7.703 -17.672 -4.513 1.00 83.00 102 GLN A O 1
ATOM 841 N N . GLN A 1 103 ? 6.247 -19.343 -4.909 1.00 66.56 103 GLN A N 1
ATOM 842 C CA . GLN A 1 103 ? 6.294 -19.872 -3.553 1.00 66.56 103 GLN A CA 1
ATOM 843 C C . GLN A 1 103 ? 7.578 -20.697 -3.441 1.00 66.56 103 GLN A C 1
ATOM 845 O O . GLN A 1 103 ? 7.751 -21.646 -4.205 1.00 66.56 103 GLN A O 1
ATOM 850 N N . ASN A 1 104 ? 8.477 -20.283 -2.548 1.00 55.00 104 ASN A N 1
ATOM 851 C CA . ASN A 1 104 ? 9.613 -21.107 -2.132 1.00 55.00 104 ASN A CA 1
ATOM 852 C C . ASN A 1 104 ? 9.146 -22.228 -1.205 1.00 55.00 104 ASN A C 1
ATOM 854 O O . ASN A 1 104 ? 8.249 -21.953 -0.372 1.00 55.00 104 ASN A O 1
#

Foldseek 3Di:
DDPQDDFPFPWQFDPDPVQQVVVVVVCVVVVHDDPDRDTDTDGPDGDDDDPVRVVVVNVVVCVVPVCPNVDDDDDFKDWDWDDDSPPSVCPRIGTDDMDTDDDD

Sequence (104 aa):
MLQFHEIYNFSCYISQFQVMETGAHCWAHFGYKSSSPYMPHLSILYADLTEEEKQRAQEKANALDESIKSLKFPITRLALYKTDTEDKTLKSWEKVAEVNLQQN

pLDDT: mean 81.96, std 17.88, range [28.58, 96.31]

InterPro domains:
  IPR009097 Cyclic phosphodiesterase [SSF55144] (23-102)
  IPR012386 2',3'-cyclic-nucleotide 3'-phosphodiesterase [PTHR28141] (18-102)

Secondary structure (DSSP, 8-state):
-----S----EEE---HHHHHHHHHHHHHTT---SS----EEE-------HHHHHHHHHHHHHH-GGGGT------EEEEEE--TT-TT-TT-EEEEEEEPPP-

Organism: Ambrosia artemisiifolia (NCBI:txid4212)